Protein AF-A0A6A9SVV7-F1 (afdb_monomer_lite)

Structure (mmCIF, N/CA/C/O backbone):
data_AF-A0A6A9SVV7-F1
#
_entry.id   AF-A0A6A9SVV7-F1
#
loop_
_atom_site.group_PDB
_atom_site.id
_atom_site.type_symbol
_atom_site.label_atom_id
_atom_site.label_alt_id
_atom_site.label_comp_id
_atom_site.label_asym_id
_atom_site.label_entity_id
_atom_site.label_seq_id
_atom_site.pdbx_PDB_ins_code
_atom_site.Cartn_x
_atom_site.Cartn_y
_atom_site.Cartn_z
_atom_site.occupancy
_atom_site.B_iso_or_equiv
_atom_site.auth_seq_id
_atom_site.auth_comp_id
_atom_site.auth_asym_id
_atom_site.auth_atom_id
_atom_site.pdbx_PDB_model_num
ATOM 1 N N . MET A 1 1 ? 14.746 -2.365 4.170 1.00 69.88 1 MET A N 1
ATOM 2 C CA . MET A 1 1 ? 13.856 -2.611 5.326 1.00 69.88 1 MET A CA 1
ATOM 3 C C . MET A 1 1 ? 12.566 -3.168 4.755 1.00 69.88 1 MET A C 1
ATOM 5 O O . MET A 1 1 ? 12.234 -2.773 3.649 1.00 69.88 1 MET A O 1
ATOM 9 N N . GLY A 1 2 ? 11.938 -4.140 5.412 1.00 86.44 2 GLY A N 1
ATOM 10 C CA . GLY A 1 2 ? 10.656 -4.682 4.953 1.00 86.44 2 GLY A CA 1
ATOM 11 C C . GLY A 1 2 ? 9.485 -3.920 5.565 1.00 86.44 2 GLY A C 1
ATOM 12 O O . GLY A 1 2 ? 9.673 -3.213 6.555 1.00 86.44 2 GLY A O 1
ATOM 13 N N . ILE A 1 3 ? 8.306 -4.105 4.982 1.00 93.19 3 ILE A N 1
ATOM 14 C CA . ILE A 1 3 ? 7.020 -3.721 5.571 1.00 93.19 3 ILE A CA 1
ATOM 15 C C . ILE A 1 3 ? 6.831 -4.378 6.953 1.00 93.19 3 ILE A C 1
ATOM 17 O O . ILE A 1 3 ? 7.321 -5.488 7.190 1.00 93.19 3 ILE A O 1
ATOM 21 N N . ASP A 1 4 ? 6.131 -3.700 7.868 1.00 93.50 4 ASP A N 1
ATOM 22 C CA . ASP A 1 4 ? 5.677 -4.289 9.136 1.00 93.50 4 ASP A CA 1
ATOM 23 C C . ASP A 1 4 ? 4.644 -5.383 8.852 1.00 93.50 4 ASP A C 1
ATOM 25 O O . ASP A 1 4 ? 3.560 -5.098 8.365 1.00 93.50 4 ASP A O 1
ATOM 29 N N . SER A 1 5 ? 4.952 -6.638 9.181 1.00 92.94 5 SER A N 1
ATOM 30 C CA . SER A 1 5 ? 4.058 -7.775 8.934 1.00 92.94 5 SER A CA 1
ATOM 31 C C . SER A 1 5 ? 2.786 -7.785 9.789 1.00 92.94 5 SER A C 1
ATOM 33 O O . SER A 1 5 ? 1.923 -8.622 9.555 1.00 92.94 5 SER A O 1
ATOM 35 N N . THR A 1 6 ? 2.691 -6.926 10.807 1.00 95.00 6 THR A N 1
ATOM 36 C CA . THR A 1 6 ? 1.539 -6.834 11.726 1.00 95.00 6 THR A CA 1
ATOM 37 C C . THR A 1 6 ? 0.711 -5.566 11.524 1.00 95.00 6 THR A C 1
ATOM 39 O O . THR A 1 6 ? -0.119 -5.227 12.364 1.00 95.00 6 THR A O 1
ATOM 42 N N . PHE A 1 7 ? 0.918 -4.862 10.409 1.00 95.62 7 PHE A N 1
ATOM 43 C CA . PHE A 1 7 ? 0.293 -3.569 10.140 1.00 95.62 7 PHE A CA 1
ATOM 44 C C . PHE A 1 7 ? -1.242 -3.575 10.214 1.00 95.62 7 PHE A C 1
ATOM 46 O O . PHE A 1 7 ? -1.827 -2.576 10.615 1.00 95.62 7 PHE A O 1
ATOM 53 N N . GLU A 1 8 ? -1.890 -4.694 9.881 1.00 95.50 8 GLU A N 1
ATOM 54 C CA . GLU A 1 8 ? -3.351 -4.846 9.944 1.00 95.50 8 GLU A CA 1
ATOM 55 C C . GLU A 1 8 ? -3.907 -4.735 11.374 1.00 95.50 8 GLU A C 1
ATOM 57 O O . GLU A 1 8 ? -5.049 -4.320 11.566 1.00 95.50 8 GLU A O 1
ATOM 62 N N . ASP A 1 9 ? -3.102 -5.091 12.380 1.00 95.81 9 ASP A N 1
ATOM 63 C CA . ASP A 1 9 ? -3.468 -4.997 13.796 1.00 95.81 9 ASP A CA 1
ATOM 64 C C . ASP A 1 9 ? -3.006 -3.675 14.430 1.00 95.81 9 ASP A C 1
ATOM 66 O O . ASP A 1 9 ? -3.543 -3.250 15.456 1.00 95.81 9 ASP A O 1
ATOM 70 N N . THR A 1 10 ? -1.963 -3.052 13.870 1.00 94.31 10 THR A N 1
ATOM 71 C CA . THR A 1 10 ? -1.270 -1.907 14.484 1.00 94.31 10 THR A CA 1
ATOM 72 C C . THR A 1 10 ? -1.623 -0.562 13.862 1.00 94.31 10 THR A C 1
ATOM 74 O O . THR A 1 10 ? -1.436 0.464 14.522 1.00 94.31 10 THR A O 1
ATOM 77 N N . ARG A 1 11 ? -2.120 -0.539 12.621 1.00 95.25 11 ARG A N 1
ATOM 78 C CA . ARG A 1 11 ? -2.482 0.682 11.893 1.00 95.25 11 ARG A CA 1
ATOM 79 C C . ARG A 1 11 ? -3.991 0.802 11.726 1.00 95.25 11 ARG A C 1
ATOM 81 O O . ARG A 1 11 ? -4.707 -0.180 11.570 1.00 95.25 11 ARG A O 1
ATOM 88 N N . ASP A 1 12 ? -4.461 2.043 11.706 1.00 96.69 12 ASP A N 1
ATOM 89 C CA . ASP A 1 12 ? -5.856 2.357 11.424 1.00 96.69 12 ASP A CA 1
ATOM 90 C C . ASP A 1 12 ? -6.108 2.437 9.914 1.00 96.69 12 ASP A C 1
ATOM 92 O O . ASP A 1 12 ? -5.261 2.898 9.141 1.00 96.69 12 ASP A O 1
ATOM 96 N N . VAL A 1 13 ? -7.309 2.041 9.493 1.00 97.19 13 VAL A N 1
ATOM 97 C CA . VAL A 1 13 ? -7.778 2.269 8.122 1.00 97.19 13 VAL A CA 1
ATOM 98 C C . VAL A 1 13 ? -7.954 3.771 7.907 1.00 97.19 13 VAL A C 1
ATOM 100 O O . VAL A 1 13 ? -8.779 4.401 8.570 1.00 97.19 13 VAL A O 1
ATOM 103 N N . ALA A 1 14 ? -7.186 4.335 6.977 1.00 95.56 14 ALA A N 1
ATOM 104 C CA . ALA A 1 14 ? -7.229 5.755 6.648 1.00 95.56 14 ALA A CA 1
ATOM 105 C C . ALA A 1 14 ? -8.254 6.040 5.544 1.00 95.56 14 ALA A C 1
ATOM 107 O O . ALA A 1 14 ? -9.105 6.917 5.697 1.00 95.56 14 ALA A O 1
ATOM 108 N N . GLU A 1 15 ? -8.200 5.279 4.449 1.00 93.81 15 GLU A N 1
ATOM 109 C CA . GLU A 1 15 ? -9.087 5.457 3.299 1.00 93.81 15 GLU A CA 1
ATOM 110 C C . GLU A 1 15 ? -9.219 4.180 2.450 1.00 93.81 15 GLU A C 1
ATOM 112 O O . GLU A 1 15 ? -8.706 3.117 2.799 1.00 93.81 15 GLU A O 1
ATOM 117 N N . GLN A 1 16 ? -9.956 4.281 1.342 1.00 95.19 16 GLN A N 1
ATOM 118 C CA . GLN A 1 16 ? -10.100 3.232 0.333 1.00 95.19 16 GLN A CA 1
ATOM 119 C C . GLN A 1 16 ? -9.615 3.773 -1.011 1.00 95.19 16 GLN A C 1
ATOM 121 O O . GLN A 1 16 ? -10.101 4.813 -1.459 1.00 95.19 16 GLN A O 1
ATOM 126 N N . HIS A 1 17 ? -8.726 3.038 -1.670 1.00 91.19 17 HIS A N 1
ATOM 127 C CA . HIS A 1 17 ? -8.137 3.398 -2.955 1.00 91.19 17 HIS A CA 1
ATOM 128 C C . HIS A 1 17 ? -8.392 2.276 -3.964 1.00 91.19 17 HIS A C 1
ATOM 130 O O . HIS A 1 17 ? -8.134 1.119 -3.669 1.00 91.19 17 HIS A O 1
ATOM 136 N N . GLU A 1 18 ? -9.011 2.585 -5.107 1.00 90.06 18 GLU A N 1
ATOM 137 C CA . GLU A 1 18 ? -9.304 1.632 -6.201 1.00 90.06 18 GLU A CA 1
ATOM 138 C C . GLU A 1 18 ? -9.812 0.234 -5.773 1.00 90.06 18 GLU A C 1
ATOM 140 O O . GLU A 1 18 ? -9.516 -0.789 -6.386 1.00 90.06 18 GLU A O 1
ATOM 145 N N . GLY A 1 19 ? -10.625 0.179 -4.712 1.00 91.31 19 GLY A N 1
ATOM 146 C CA . GLY A 1 19 ? -11.223 -1.063 -4.210 1.00 91.31 19 GLY A CA 1
ATOM 147 C C . GLY A 1 19 ? -10.393 -1.836 -3.179 1.00 91.31 19 GLY A C 1
ATOM 148 O O . GLY A 1 19 ? -10.834 -2.907 -2.762 1.00 91.31 19 GLY A O 1
ATOM 149 N N . HIS A 1 20 ? -9.255 -1.304 -2.728 1.00 94.38 20 HIS A N 1
ATOM 150 C CA . HIS A 1 20 ? -8.468 -1.832 -1.616 1.00 94.38 20 HIS A CA 1
ATOM 151 C C . HIS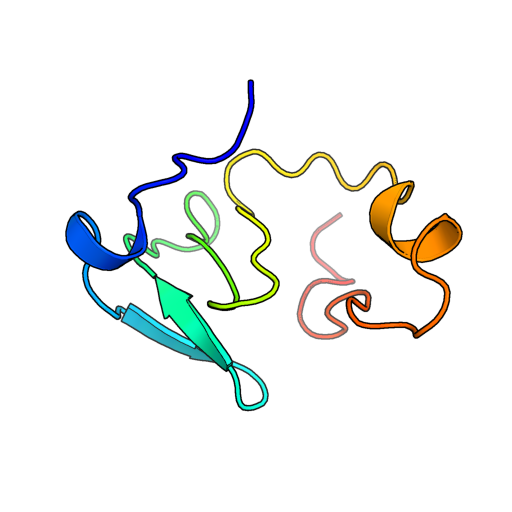 A 1 20 ? -8.327 -0.826 -0.463 1.00 94.38 20 HIS A C 1
ATOM 153 O O . HIS A 1 20 ? -8.471 0.386 -0.626 1.00 94.38 20 HIS A O 1
ATOM 159 N N . THR A 1 21 ? -8.051 -1.356 0.726 1.00 97.31 21 THR A N 1
ATOM 160 C CA . THR A 1 21 ? -7.868 -0.578 1.953 1.00 97.31 21 THR A CA 1
ATOM 161 C C . THR A 1 21 ? -6.511 0.121 1.958 1.00 97.31 21 THR A C 1
ATOM 163 O O . THR A 1 21 ? -5.503 -0.501 1.620 1.00 97.31 21 THR A O 1
ATOM 166 N N . VAL A 1 22 ? -6.475 1.377 2.405 1.00 96.62 22 VAL A N 1
ATOM 167 C CA . VAL A 1 22 ? -5.240 2.113 2.702 1.00 96.62 22 VAL A CA 1
ATOM 168 C C . VAL A 1 22 ? -5.088 2.255 4.213 1.00 96.62 22 VAL A C 1
ATOM 170 O O . VAL A 1 22 ? -5.986 2.748 4.903 1.00 96.62 22 VAL A O 1
ATOM 173 N N . TRP A 1 23 ? -3.941 1.827 4.729 1.00 97.50 23 TRP A N 1
ATOM 174 C CA . TRP A 1 23 ? -3.617 1.819 6.150 1.00 97.50 23 TRP A CA 1
ATOM 175 C C . TRP A 1 23 ? -2.696 2.980 6.493 1.00 97.50 23 TRP A C 1
ATOM 177 O O . TRP A 1 23 ? -1.610 3.130 5.924 1.00 97.50 23 TRP A O 1
ATOM 187 N N . GLY A 1 24 ? -3.144 3.791 7.445 1.00 95.44 24 GLY A N 1
ATOM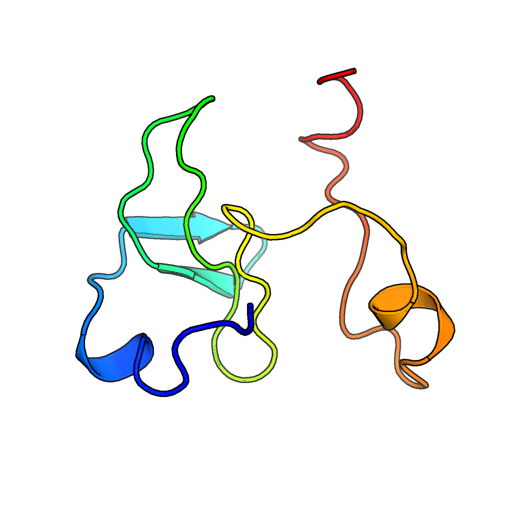 188 C CA . GLY A 1 24 ? -2.511 5.046 7.808 1.00 95.44 24 GLY A CA 1
ATOM 189 C C . GLY A 1 24 ? -1.195 4.901 8.580 1.00 95.44 24 GLY A C 1
ATOM 190 O O . GLY A 1 24 ? -0.791 3.797 8.944 1.00 95.44 24 GLY A O 1
ATOM 191 N N . PRO A 1 25 ? -0.519 6.025 8.853 1.00 94.81 25 PRO A N 1
ATOM 192 C CA . PRO A 1 25 ? -0.982 7.382 8.563 1.00 94.81 25 PRO A CA 1
ATOM 193 C C . PRO A 1 25 ? -0.833 7.741 7.077 1.00 94.81 25 PRO A C 1
ATOM 195 O O . PRO A 1 25 ? 0.019 7.186 6.391 1.00 94.81 25 PRO A O 1
ATOM 198 N N . VAL A 1 26 ? -1.674 8.662 6.597 1.00 94.75 26 VAL A N 1
ATOM 199 C CA . VAL A 1 26 ? -1.582 9.259 5.256 1.00 94.75 26 VAL A CA 1
ATOM 200 C C . VAL A 1 26 ? -1.531 10.778 5.426 1.00 94.75 26 VAL A C 1
ATOM 202 O O . VAL A 1 26 ? -2.466 11.380 5.953 1.00 94.75 26 VAL A O 1
ATOM 205 N N . ASP A 1 27 ? -0.420 11.375 5.011 1.00 93.44 27 ASP A N 1
ATOM 206 C CA . ASP A 1 27 ? -0.131 12.810 4.998 1.00 93.44 27 ASP A CA 1
ATOM 207 C C . ASP A 1 27 ? 0.631 13.117 3.700 1.00 93.44 27 ASP A C 1
ATOM 209 O O . ASP A 1 27 ? 1.856 13.042 3.621 1.00 93.44 27 ASP A O 1
ATOM 213 N N . GLU A 1 28 ? -0.105 13.340 2.612 1.00 86.62 28 GLU A N 1
ATOM 214 C CA . GLU A 1 28 ? 0.512 13.541 1.302 1.00 86.62 28 GLU A CA 1
ATOM 215 C C . GLU A 1 28 ? 1.225 14.903 1.202 1.00 86.62 28 GLU A C 1
ATOM 217 O O . GLU A 1 28 ? 0.633 15.920 1.576 1.00 86.62 28 GLU A O 1
ATOM 222 N N . PRO A 1 29 ? 2.413 15.003 0.557 1.00 88.06 29 PRO A N 1
ATOM 223 C CA . PRO A 1 29 ? 3.181 13.965 -0.157 1.00 88.06 29 PRO A CA 1
ATOM 224 C C . PRO A 1 29 ? 3.934 12.952 0.696 1.00 88.06 29 PRO A C 1
ATOM 226 O O . PRO A 1 29 ? 4.345 11.931 0.148 1.00 88.06 29 PRO A O 1
ATOM 229 N N . ASP A 1 30 ? 4.237 13.304 1.938 1.00 89.25 30 ASP A N 1
ATOM 230 C CA . ASP A 1 30 ? 5.392 12.765 2.652 1.00 89.25 30 ASP A CA 1
ATOM 231 C C . ASP A 1 30 ? 5.137 11.373 3.240 1.00 89.25 30 ASP A C 1
ATOM 233 O O . ASP A 1 30 ? 6.076 10.588 3.377 1.00 89.25 30 ASP A O 1
ATOM 237 N N . GLN A 1 31 ? 3.880 11.059 3.557 1.00 93.06 31 GLN A N 1
ATOM 238 C CA . GLN A 1 31 ? 3.451 9.764 4.062 1.00 93.06 31 GLN A CA 1
ATOM 239 C C . GLN A 1 31 ? 2.208 9.286 3.316 1.00 93.06 31 GLN A C 1
ATOM 241 O O . GLN A 1 31 ? 1.187 9.965 3.248 1.00 93.06 31 GLN A O 1
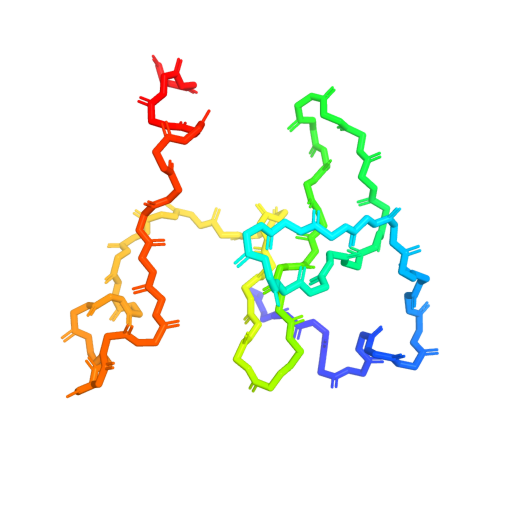ATOM 246 N N . LEU A 1 32 ? 2.298 8.106 2.731 1.00 93.94 32 LEU A N 1
ATOM 247 C CA . LEU A 1 32 ? 1.302 7.547 1.823 1.00 93.94 32 LEU A CA 1
ATOM 248 C C . LEU A 1 32 ? 0.676 6.272 2.380 1.00 93.94 32 LEU A C 1
ATOM 250 O O . LEU A 1 32 ? -0.346 5.819 1.862 1.00 93.94 32 LEU A O 1
ATOM 254 N N . GLY A 1 33 ? 1.278 5.716 3.431 1.00 95.12 33 GLY A N 1
ATOM 255 C CA . GLY A 1 33 ? 0.772 4.548 4.123 1.00 95.12 33 GLY A CA 1
ATOM 256 C C . GLY A 1 33 ? 0.921 3.262 3.314 1.00 95.12 33 GLY A C 1
ATOM 257 O O . GLY A 1 33 ? 1.713 3.157 2.375 1.00 95.12 33 GLY A O 1
ATOM 258 N N . ILE A 1 34 ? 0.156 2.250 3.717 1.00 96.50 34 ILE A N 1
ATOM 259 C CA . ILE A 1 34 ? 0.215 0.906 3.138 1.00 96.50 34 ILE A CA 1
ATOM 260 C C . ILE A 1 34 ? -1.053 0.654 2.335 1.00 96.50 34 ILE A C 1
ATOM 262 O O . ILE A 1 34 ? -2.157 0.786 2.854 1.00 96.50 34 ILE A O 1
ATOM 266 N N . HIS A 1 35 ? -0.893 0.255 1.080 1.00 95.81 35 HIS A N 1
ATOM 267 C CA . HIS A 1 35 ? -1.987 0.019 0.144 1.00 95.81 35 HIS A CA 1
ATOM 268 C C . HIS A 1 35 ? -2.210 -1.480 -0.006 1.00 95.81 35 HIS A C 1
ATOM 270 O O . HIS A 1 35 ? -1.297 -2.201 -0.409 1.00 95.81 35 HIS A O 1
ATOM 276 N N . GLY A 1 36 ? -3.414 -1.949 0.322 1.00 95.56 36 GLY A N 1
ATOM 277 C CA . GLY A 1 36 ? -3.795 -3.359 0.272 1.00 95.56 36 GLY A CA 1
ATOM 278 C C . GLY A 1 36 ? -3.779 -4.064 1.632 1.00 95.56 36 GLY A C 1
ATOM 279 O O . GLY A 1 36 ? -3.408 -3.502 2.658 1.00 95.56 36 GLY A O 1
ATOM 280 N N . THR A 1 37 ? -4.233 -5.318 1.641 1.00 94.19 37 THR A N 1
ATOM 281 C CA . THR A 1 37 ? -4.328 -6.151 2.857 1.00 94.19 37 THR A CA 1
ATOM 282 C C . THR A 1 37 ? -3.626 -7.488 2.631 1.00 94.19 37 THR A C 1
ATOM 284 O O . THR A 1 37 ? -2.562 -7.731 3.176 1.00 94.19 37 THR A O 1
ATOM 287 N N . HIS A 1 38 ? -4.166 -8.329 1.743 1.00 93.06 38 HIS A N 1
ATOM 288 C CA . HIS A 1 38 ? -3.595 -9.651 1.447 1.00 93.06 38 HIS A CA 1
ATOM 289 C C . HIS A 1 38 ? -2.322 -9.569 0.593 1.00 93.06 38 HIS A C 1
ATOM 291 O O . HIS A 1 38 ? -1.375 -10.323 0.792 1.00 93.06 38 HIS A O 1
ATOM 297 N N . VAL A 1 39 ? -2.325 -8.653 -0.375 1.00 94.56 39 VAL A N 1
ATOM 298 C CA . VAL A 1 39 ? -1.150 -8.209 -1.123 1.00 94.56 39 VAL A CA 1
ATOM 299 C C . VAL A 1 39 ? -1.055 -6.727 -0.818 1.00 94.56 39 VAL A C 1
ATOM 301 O O . VAL A 1 39 ? -1.985 -5.987 -1.138 1.00 94.56 39 VAL A O 1
ATOM 304 N N . ALA A 1 40 ? -0.005 -6.336 -0.104 1.00 95.56 40 ALA A N 1
ATOM 305 C CA . ALA A 1 40 ? 0.129 -4.996 0.439 1.00 95.56 40 ALA A CA 1
ATOM 306 C C . ALA A 1 40 ? 1.486 -4.395 0.077 1.00 95.56 40 ALA A C 1
ATOM 308 O O . ALA A 1 40 ? 2.517 -5.069 0.155 1.00 95.56 40 ALA A O 1
ATOM 309 N N . VAL A 1 41 ? 1.474 -3.122 -0.303 1.00 95.06 41 VAL A N 1
ATOM 310 C CA . VAL A 1 41 ? 2.674 -2.351 -0.627 1.00 95.06 41 VAL A CA 1
ATOM 311 C C . VAL A 1 41 ? 2.735 -1.155 0.310 1.00 95.06 41 VAL A C 1
ATOM 313 O O . VAL A 1 41 ? 1.807 -0.354 0.370 1.00 95.06 41 VAL A O 1
ATOM 316 N N . ASP A 1 42 ? 3.832 -1.038 1.049 1.00 95.62 42 ASP A N 1
ATOM 317 C CA . ASP A 1 42 ? 4.116 0.132 1.875 1.00 95.62 42 ASP A CA 1
ATOM 318 C C . ASP A 1 42 ? 4.741 1.224 1.000 1.00 95.62 42 ASP A C 1
ATOM 320 O O . ASP A 1 42 ? 5.887 1.104 0.554 1.00 95.62 42 ASP A O 1
ATOM 324 N N . PHE A 1 43 ? 3.965 2.270 0.717 1.00 93.81 43 PHE A N 1
ATOM 325 C CA . PHE A 1 43 ? 4.385 3.358 -0.163 1.00 93.81 43 PHE A CA 1
ATOM 326 C C . PHE A 1 43 ? 5.403 4.281 0.518 1.00 93.81 43 PHE A C 1
ATOM 328 O O . PHE A 1 43 ? 6.117 4.992 -0.187 1.00 93.81 43 PHE A O 1
ATOM 335 N N . ASP A 1 44 ? 5.534 4.233 1.848 1.00 93.69 44 ASP A N 1
ATOM 336 C CA . ASP A 1 44 ? 6.511 5.037 2.592 1.00 93.69 44 ASP A CA 1
ATOM 337 C C . ASP A 1 44 ? 7.945 4.503 2.404 1.00 93.69 44 ASP A C 1
ATOM 339 O O . ASP A 1 44 ? 8.922 5.239 2.560 1.00 93.69 44 ASP A O 1
ATOM 343 N N . ILE A 1 45 ? 8.090 3.214 2.068 1.00 93.62 45 ILE A N 1
ATOM 344 C CA . ILE A 1 45 ? 9.393 2.553 1.861 1.00 93.62 45 ILE A CA 1
ATOM 345 C C . ILE A 1 45 ? 9.607 2.055 0.428 1.00 93.62 45 ILE A C 1
ATOM 347 O O . ILE A 1 45 ? 10.721 1.646 0.088 1.00 93.62 45 ILE A O 1
ATOM 351 N N . CYS A 1 46 ? 8.558 2.041 -0.397 1.00 93.31 46 CYS A N 1
ATOM 352 C CA . CYS A 1 46 ? 8.637 1.636 -1.794 1.00 93.31 46 CYS A CA 1
ATOM 353 C C . CYS A 1 46 ? 9.577 2.572 -2.568 1.00 93.31 46 CYS A C 1
ATOM 355 O O . CYS A 1 46 ? 9.444 3.791 -2.523 1.00 93.31 46 CYS A O 1
ATOM 357 N N . ILE A 1 47 ? 10.520 1.991 -3.311 1.00 92.81 47 ILE A N 1
ATOM 358 C CA . ILE A 1 47 ? 11.494 2.737 -4.127 1.00 92.81 47 ILE A CA 1
ATOM 359 C C . ILE A 1 47 ? 11.207 2.658 -5.630 1.00 92.81 47 ILE A C 1
ATOM 361 O O . ILE A 1 47 ? 12.041 3.074 -6.430 1.00 92.81 47 ILE A O 1
ATOM 365 N N . ALA A 1 48 ? 10.047 2.110 -6.005 1.00 92.94 48 ALA A N 1
ATOM 366 C CA . ALA A 1 48 ? 9.620 1.939 -7.391 1.00 92.94 48 ALA A CA 1
ATOM 367 C C . ALA A 1 48 ? 10.648 1.198 -8.274 1.00 92.94 48 ALA A C 1
ATOM 369 O O . ALA A 1 48 ? 10.875 1.575 -9.422 1.00 92.94 48 ALA A O 1
ATOM 370 N N . ASP A 1 49 ? 11.283 0.141 -7.752 1.00 93.31 49 ASP A N 1
ATOM 371 C CA . ASP A 1 49 ? 12.236 -0.660 -8.534 1.00 93.31 49 ASP A CA 1
ATOM 372 C C . ASP A 1 49 ? 11.548 -1.579 -9.560 1.00 93.31 49 ASP A C 1
ATOM 374 O O . ASP A 1 49 ? 12.143 -1.907 -10.585 1.00 93.31 49 ASP A O 1
ATOM 378 N N . GLY A 1 50 ? 10.291 -1.958 -9.302 1.00 93.31 50 GLY A N 1
ATOM 379 C CA . GLY A 1 50 ? 9.451 -2.716 -10.230 1.00 93.31 50 GLY A CA 1
ATOM 380 C C . GLY A 1 50 ? 9.606 -4.237 -10.169 1.00 93.31 50 GLY A C 1
ATOM 381 O O . GLY A 1 50 ? 8.877 -4.926 -10.877 1.00 93.31 50 GLY A O 1
ATOM 382 N N . ALA A 1 51 ? 10.465 -4.802 -9.313 1.00 94.94 51 ALA A N 1
ATOM 383 C CA . ALA A 1 51 ? 10.621 -6.258 -9.230 1.00 94.94 51 ALA A CA 1
ATOM 384 C C . ALA A 1 51 ? 9.313 -6.977 -8.869 1.00 94.94 51 ALA A C 1
ATOM 386 O O . ALA A 1 51 ? 9.053 -8.064 -9.370 1.00 94.94 51 ALA A O 1
ATOM 387 N N . CYS A 1 52 ? 8.466 -6.370 -8.032 1.00 94.88 52 CYS A N 1
ATOM 388 C CA . CYS A 1 52 ? 7.163 -6.936 -7.688 1.00 94.88 52 CYS A CA 1
ATOM 389 C C . CYS A 1 52 ? 6.187 -6.992 -8.874 1.00 94.88 52 CYS A C 1
ATOM 391 O O . CYS A 1 52 ? 5.352 -7.891 -8.903 1.00 94.88 52 CYS A O 1
ATOM 393 N N . LEU A 1 53 ? 6.304 -6.073 -9.838 1.00 95.19 53 LEU A N 1
ATOM 394 C CA . LEU A 1 53 ? 5.492 -6.067 -11.057 1.00 95.19 53 LEU A CA 1
ATOM 395 C C . LEU A 1 53 ? 5.953 -7.178 -12.005 1.00 95.19 53 LEU A C 1
ATOM 397 O O . LEU A 1 53 ? 5.141 -7.954 -12.489 1.00 95.19 53 LEU A O 1
ATOM 401 N N . GLU A 1 54 ? 7.266 -7.298 -12.208 1.00 95.38 54 GLU A N 1
ATOM 402 C CA . GLU A 1 54 ? 7.845 -8.265 -13.150 1.00 95.38 54 GLU A CA 1
ATOM 403 C C . GLU A 1 54 ? 7.789 -9.719 -12.645 1.00 95.38 54 GLU A C 1
ATOM 405 O O . GLU A 1 54 ? 7.697 -10.652 -13.442 1.00 95.38 54 GLU A O 1
ATOM 410 N N . ASP A 1 55 ? 7.881 -9.933 -11.328 1.00 96.44 55 ASP A N 1
ATOM 411 C CA . ASP A 1 55 ? 7.933 -11.277 -10.733 1.00 96.44 55 ASP A CA 1
ATOM 412 C C . ASP A 1 55 ? 6.536 -11.861 -10.465 1.00 96.44 55 ASP A C 1
ATOM 414 O O . ASP A 1 55 ? 6.375 -13.082 -10.394 1.00 96.44 55 ASP A O 1
ATOM 418 N N . CYS A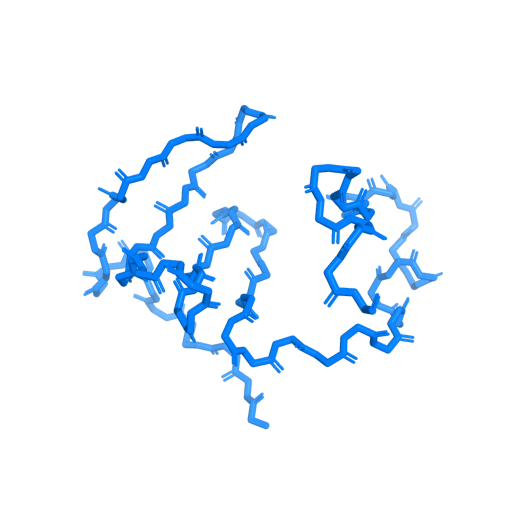 1 56 ? 5.505 -11.017 -10.326 1.00 96.56 56 CYS A N 1
ATOM 419 C CA . CYS A 1 56 ? 4.162 -11.486 -10.000 1.00 96.56 56 CYS A CA 1
ATOM 420 C C . CYS A 1 56 ? 3.492 -12.144 -11.222 1.00 96.56 56 CYS A C 1
ATOM 422 O O . CYS A 1 56 ? 3.140 -11.460 -12.175 1.00 96.56 56 CYS A O 1
ATOM 424 N N . PRO A 1 57 ? 3.195 -13.457 -11.197 1.00 97.19 57 PRO A N 1
ATOM 425 C CA . PRO A 1 57 ? 2.674 -14.169 -12.370 1.00 97.19 57 PRO A CA 1
ATOM 426 C C . PRO A 1 57 ? 1.193 -13.890 -12.677 1.00 97.19 57 PRO A C 1
ATOM 428 O O . PRO A 1 57 ? 0.637 -14.484 -13.601 1.00 97.19 57 PRO A O 1
ATOM 431 N N . VAL A 1 58 ? 0.526 -13.093 -11.843 1.00 97.31 58 VAL A N 1
ATOM 432 C CA . VAL A 1 58 ? -0.922 -12.836 -11.898 1.00 97.31 58 VAL A CA 1
ATOM 433 C C . VAL A 1 58 ? -1.255 -11.347 -11.837 1.00 97.31 58 VAL A C 1
ATOM 435 O O . VAL A 1 58 ? -2.412 -11.016 -11.592 1.00 97.31 58 VAL A O 1
ATOM 438 N N . ASP A 1 59 ? -0.258 -10.474 -12.010 1.00 94.81 59 ASP A N 1
ATO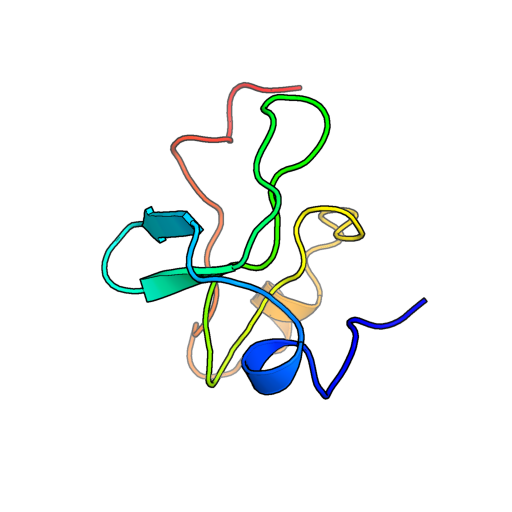M 439 C CA . ASP A 1 59 ? -0.445 -9.020 -12.084 1.00 94.81 59 ASP A CA 1
ATOM 440 C C . ASP A 1 59 ? -1.250 -8.454 -10.893 1.00 94.81 59 ASP A C 1
ATOM 442 O O . ASP A 1 59 ? -2.193 -7.682 -11.048 1.00 94.81 59 ASP A O 1
ATOM 446 N N . ALA A 1 60 ? -0.921 -8.886 -9.668 1.00 94.44 60 ALA A N 1
ATOM 447 C CA . ALA A 1 60 ? -1.651 -8.473 -8.462 1.00 94.44 60 ALA A CA 1
ATOM 448 C C . ALA A 1 60 ? -1.384 -7.015 -8.043 1.00 94.44 60 ALA A C 1
ATOM 450 O O . ALA A 1 60 ? -2.077 -6.492 -7.170 1.00 94.44 60 ALA A O 1
ATOM 451 N N . ILE A 1 61 ? -0.349 -6.395 -8.607 1.00 94.25 61 ILE A N 1
ATOM 452 C CA . ILE A 1 61 ? 0.113 -5.038 -8.318 1.00 94.25 61 ILE A CA 1
ATOM 453 C C . ILE A 1 61 ? 0.267 -4.337 -9.667 1.00 94.25 61 ILE A C 1
ATOM 455 O O . ILE A 1 61 ? 0.746 -4.953 -10.617 1.00 94.25 61 ILE A O 1
ATOM 459 N N . ASP A 1 62 ? -0.108 -3.064 -9.733 1.00 92.69 62 ASP A N 1
ATOM 460 C CA . ASP A 1 62 ? 0.062 -2.215 -10.912 1.00 92.69 62 ASP A CA 1
ATOM 461 C C . ASP A 1 62 ? 0.598 -0.837 -10.490 1.00 92.69 62 ASP A C 1
ATOM 463 O O . ASP A 1 62 ? 0.591 -0.481 -9.304 1.00 92.69 62 ASP A O 1
ATOM 467 N N . VAL A 1 63 ? 1.096 -0.068 -11.455 1.00 90.50 63 VAL A N 1
ATOM 468 C CA . VAL A 1 63 ? 1.502 1.322 -11.256 1.00 90.50 63 VAL A CA 1
ATOM 469 C C . VAL A 1 63 ? 0.253 2.177 -11.091 1.00 90.50 63 VAL A C 1
ATOM 471 O O . VAL A 1 63 ? -0.625 2.181 -11.944 1.00 90.50 63 VAL A O 1
ATOM 474 N N . ASP A 1 64 ? 0.202 2.945 -10.006 1.00 86.69 64 ASP A N 1
ATOM 475 C CA . ASP A 1 64 ? -0.881 3.889 -9.743 1.00 86.69 64 ASP A CA 1
ATOM 476 C C . ASP A 1 64 ? -0.838 5.060 -10.754 1.00 86.69 64 ASP A C 1
ATOM 478 O O . ASP A 1 64 ? 0.064 5.909 -10.669 1.00 86.69 64 ASP A O 1
ATOM 482 N N . PRO A 1 65 ? -1.812 5.166 -11.684 1.00 78.69 65 PRO A N 1
ATOM 483 C CA . PRO A 1 65 ? -1.845 6.229 -12.690 1.00 78.69 65 PRO A CA 1
ATOM 484 C C . PRO A 1 65 ? -2.117 7.613 -12.082 1.00 78.69 65 PRO A C 1
ATOM 486 O O . PRO A 1 65 ? -1.731 8.647 -12.640 1.00 78.69 65 PRO A O 1
ATOM 489 N N . 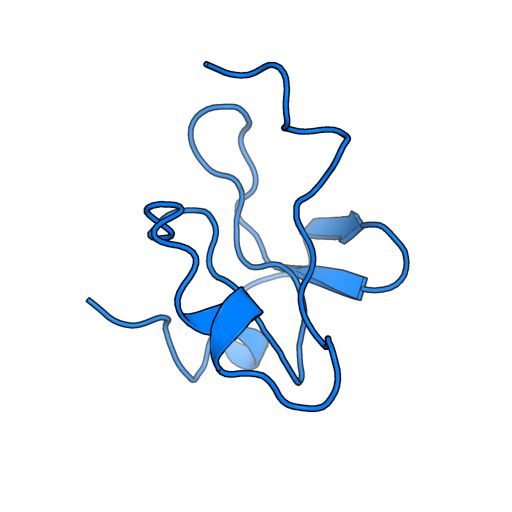GLY A 1 66 ? -2.751 7.661 -10.908 1.00 75.31 66 GLY A N 1
ATOM 490 C CA . GLY A 1 66 ? -2.930 8.874 -10.114 1.00 75.31 66 GLY A CA 1
ATOM 491 C C . GLY A 1 66 ? -1.609 9.440 -9.590 1.00 75.31 66 GLY A C 1
ATOM 492 O O . GLY A 1 66 ? -1.543 10.626 -9.246 1.00 75.31 66 GLY A O 1
ATOM 493 N N . ARG A 1 67 ? -0.536 8.638 -9.594 1.00 69.81 67 ARG A N 1
ATOM 494 C CA . ARG A 1 67 ? 0.772 8.993 -9.028 1.00 69.81 67 ARG A CA 1
ATOM 495 C C . ARG A 1 67 ? 1.910 9.101 -10.057 1.00 69.81 67 ARG A C 1
ATOM 497 O O . ARG A 1 67 ? 2.987 9.585 -9.711 1.00 69.81 67 ARG A O 1
ATOM 504 N N . GLU A 1 68 ? 1.655 8.817 -11.338 1.00 59.69 68 GLU A N 1
ATOM 505 C CA . GLU A 1 68 ? 2.617 8.904 -12.465 1.00 59.69 68 GLU A CA 1
ATOM 506 C C . GLU A 1 68 ? 3.183 10.316 -12.744 1.00 59.69 68 GLU A C 1
ATOM 508 O O . GLU A 1 68 ? 4.114 10.485 -13.530 1.00 59.69 68 GLU A O 1
ATOM 513 N N . ARG A 1 69 ? 2.633 11.360 -12.112 1.00 53.22 69 ARG A N 1
ATOM 514 C CA . ARG A 1 69 ? 2.994 12.775 -12.334 1.00 53.22 69 ARG A CA 1
ATOM 515 C C . ARG A 1 69 ? 3.802 13.416 -11.199 1.00 53.22 69 ARG A C 1
ATOM 517 O O . ARG A 1 69 ? 3.902 14.642 -11.162 1.00 53.22 69 ARG A O 1
ATOM 524 N N . ARG A 1 70 ? 4.344 12.626 -10.264 1.00 59.22 70 ARG A N 1
ATOM 525 C CA . ARG A 1 70 ? 5.082 13.128 -9.084 1.00 59.22 70 ARG A CA 1
ATOM 526 C C . ARG A 1 70 ? 6.607 12.939 -9.167 1.00 59.22 70 ARG A C 1
ATOM 528 O O . ARG A 1 70 ? 7.258 12.848 -8.130 1.00 59.22 70 ARG A O 1
ATOM 535 N N . LEU A 1 71 ? 7.151 12.907 -10.387 1.00 50.97 71 LEU A N 1
ATOM 536 C CA . LEU A 1 71 ? 8.585 13.010 -10.701 1.00 50.97 71 LEU A CA 1
ATOM 537 C C . LEU A 1 71 ? 8.879 14.316 -11.448 1.00 50.97 71 LEU A C 1
ATOM 539 O O . LEU A 1 71 ? 8.050 14.700 -12.306 1.00 50.97 71 LEU A O 1
#

pLDDT: mean 90.7, std 10.13, range [50.97, 97.5]

Foldseek 3Di:
DDDDPCQVVVFDFDDDDPHATFTDDPDPPQAHGWTHDPDIDGPNPDPPPCPCCVVDPPRPDDDDPVCPPPD

Radius of gyration: 12.05 Å; chains: 1; bounding box: 25×28×28 Å

Sequence (71 aa):
MGIDSTFEDTRDVAEQHEGHTVWGPVDEPDQLGIHGTHVAVDFDICIADGACLEDCPVDAIDVDPGRERRL

Secondary structure (DSSP, 8-state):
----TTHHHHS-EEEEETTEEEES--BTTTB--EEESSSEEETTT-----HHHHH-TT------TTTTT--